Protein AF-A0A8U0A2B6-F1 (afdb_monomer_lite)

Secondary structure (DSSP, 8-state):
----------------------EEE-TTT--EEETTSS-EEEEEEETTEEEEEEE-TTT--EEEEEE---

InterPro domains:
  IPR058419 Domain of unknown function DUF8106 [PF26408] (21-64)

Structure (mmCIF, N/CA/C/O backbone):
data_AF-A0A8U0A2B6-F1
#
_entry.id   AF-A0A8U0A2B6-F1
#
loop_
_atom_site.group_PDB
_atom_site.id
_atom_site.type_symbol
_atom_site.label_atom_id
_atom_site.label_alt_id
_atom_site.label_comp_id
_atom_site.label_asym_id
_atom_site.label_entity_id
_atom_site.label_seq_id
_atom_site.pdbx_PDB_ins_code
_atom_site.Cartn_x
_atom_site.Cartn_y
_atom_site.Cartn_z
_atom_site.occupancy
_atom_site.B_iso_or_equiv
_atom_site.auth_seq_id
_atom_site.auth_comp_id
_atom_site.auth_asym_id
_atom_site.auth_atom_id
_atom_site.pdbx_PDB_model_num
ATOM 1 N N . MET A 1 1 ? -43.795 -13.627 14.275 1.00 47.06 1 MET A N 1
ATOM 2 C CA . MET A 1 1 ? -42.528 -14.112 13.690 1.00 47.06 1 MET A CA 1
ATOM 3 C C . MET A 1 1 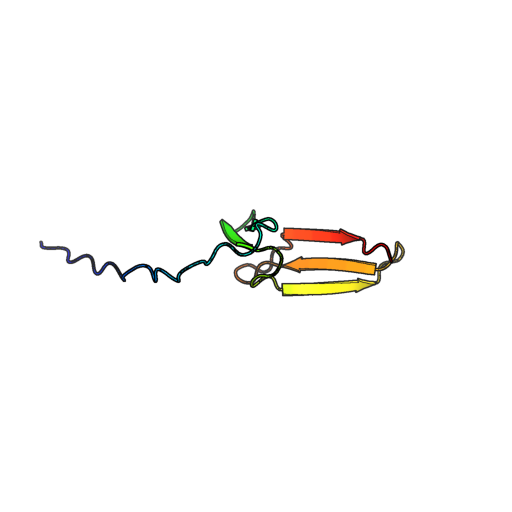? -41.434 -13.238 14.283 1.00 47.06 1 MET A C 1
ATOM 5 O O . MET A 1 1 ? -41.331 -12.082 13.903 1.00 47.06 1 MET A O 1
ATOM 9 N N . THR A 1 2 ? -40.762 -13.701 15.332 1.00 49.84 2 THR A N 1
ATOM 10 C CA . THR A 1 2 ? -39.803 -12.907 16.117 1.00 49.84 2 THR A CA 1
ATOM 11 C C . THR A 1 2 ? -38.404 -13.149 15.568 1.00 49.84 2 THR A C 1
ATOM 13 O O . THR A 1 2 ? -37.824 -14.208 15.787 1.00 49.84 2 THR A O 1
ATOM 16 N N . THR A 1 3 ? -37.878 -12.199 14.801 1.00 56.34 3 THR A N 1
ATOM 17 C CA . THR A 1 3 ? -36.519 -12.277 14.259 1.00 56.34 3 THR A CA 1
ATOM 18 C C . THR A 1 3 ? -35.539 -11.788 15.321 1.00 56.34 3 THR A C 1
ATOM 20 O O . THR A 1 3 ? -35.396 -10.590 15.554 1.00 56.34 3 THR A O 1
ATOM 23 N N . THR A 1 4 ? -34.888 -12.725 16.005 1.00 61.56 4 THR A N 1
ATOM 24 C CA . THR A 1 4 ? -33.772 -12.440 16.911 1.00 61.56 4 THR A CA 1
ATOM 25 C C . THR A 1 4 ? -32.559 -12.019 16.082 1.00 61.56 4 THR A C 1
ATOM 27 O O . THR A 1 4 ? -31.913 -12.850 15.446 1.00 61.56 4 THR A O 1
ATOM 30 N N . PHE A 1 5 ? -32.244 -10.725 16.072 1.00 61.25 5 PHE A N 1
ATOM 31 C CA . PHE A 1 5 ? -30.990 -10.215 15.523 1.00 61.25 5 PHE A CA 1
ATOM 32 C C . PHE A 1 5 ? -29.874 -10.417 16.553 1.00 61.25 5 PHE A C 1
ATOM 34 O O . PHE A 1 5 ? -29.754 -9.665 17.519 1.00 61.25 5 PHE A O 1
ATOM 41 N N . HIS A 1 6 ? -29.038 -11.437 16.353 1.00 64.06 6 HIS A N 1
ATOM 42 C CA . HIS A 1 6 ? -27.780 -11.580 17.084 1.00 64.06 6 HIS A CA 1
ATOM 43 C C . HIS A 1 6 ? -26.759 -10.570 16.544 1.00 64.06 6 HIS A C 1
ATOM 45 O O . HIS A 1 6 ? -25.911 -10.896 15.714 1.00 64.06 6 HIS A O 1
ATOM 51 N N . HIS A 1 7 ? -26.837 -9.323 17.009 1.00 58.81 7 HIS A N 1
ATOM 52 C CA . HIS A 1 7 ? -25.750 -8.369 16.821 1.00 58.81 7 HIS A CA 1
ATOM 53 C C . HIS A 1 7 ? -24.536 -8.858 17.620 1.00 58.81 7 HIS A C 1
ATOM 55 O O . HIS A 1 7 ? -24.553 -8.867 18.851 1.00 58.81 7 HIS A O 1
ATOM 61 N N . ARG A 1 8 ? -23.475 -9.292 16.924 1.00 62.09 8 ARG A N 1
ATOM 62 C CA . ARG A 1 8 ? -22.152 -9.453 17.545 1.00 62.09 8 ARG A CA 1
ATOM 63 C C . ARG A 1 8 ? -21.747 -8.089 18.118 1.00 62.09 8 ARG A C 1
ATOM 65 O O . ARG A 1 8 ? -21.850 -7.102 17.386 1.00 62.09 8 ARG A O 1
ATOM 72 N N . PRO A 1 9 ? -21.279 -8.006 19.373 1.00 51.72 9 PRO A N 1
ATOM 73 C CA . PRO A 1 9 ? -20.695 -6.774 19.870 1.00 51.72 9 PRO A CA 1
ATOM 74 C C . PRO A 1 9 ? -19.493 -6.449 18.984 1.00 51.72 9 PRO A C 1
ATOM 76 O O . PRO A 1 9 ? -18.582 -7.263 18.814 1.00 51.72 9 PRO A O 1
ATOM 79 N N . ARG A 1 10 ? -19.543 -5.276 18.353 1.00 53.53 10 ARG A N 1
ATOM 80 C CA . ARG A 1 10 ? -18.413 -4.667 17.657 1.00 53.53 10 ARG A CA 1
ATOM 81 C C . ARG A 1 10 ? -17.287 -4.595 18.679 1.00 53.53 10 ARG A C 1
ATOM 83 O O . ARG A 1 10 ? -17.457 -3.965 19.714 1.00 53.53 10 ARG A O 1
ATOM 90 N N . SER A 1 11 ? -16.194 -5.312 18.436 1.00 50.75 11 SER A N 1
ATOM 91 C CA . SER A 1 11 ? -15.021 -5.279 19.300 1.00 50.75 11 SER A CA 1
ATOM 92 C C . SER A 1 11 ? -14.515 -3.841 19.350 1.00 50.75 11 SER A C 1
ATOM 94 O O . SER A 1 11 ? -13.890 -3.359 18.409 1.00 50.75 11 SER A O 1
ATOM 96 N N . GLU A 1 12 ? -14.849 -3.141 20.429 1.00 54.12 12 GLU A N 1
ATOM 97 C CA . GLU A 1 12 ? -14.302 -1.838 20.782 1.00 54.12 12 GLU A CA 1
ATOM 98 C C . GLU A 1 12 ? -12.855 -2.060 21.224 1.00 54.12 12 GLU A C 1
ATOM 100 O O . GLU A 1 12 ? -12.520 -2.082 22.404 1.00 54.12 12 GLU A O 1
ATOM 105 N N . GLY A 1 13 ? -11.987 -2.329 20.247 1.00 48.22 13 GLY A N 1
ATOM 106 C CA . GLY A 1 13 ? -10.553 -2.245 20.441 1.00 48.22 13 GLY A CA 1
ATOM 107 C C . GLY A 1 13 ? -10.218 -0.786 20.698 1.00 48.22 13 GLY A C 1
ATOM 108 O O . GLY A 1 13 ? -10.356 0.044 19.802 1.00 48.22 13 GLY A O 1
ATOM 109 N N . THR A 1 14 ? -9.827 -0.481 21.929 1.00 47.47 14 THR A N 1
ATOM 110 C CA . THR A 1 14 ? -9.256 0.788 22.376 1.00 47.47 14 THR A CA 1
ATOM 111 C C . THR A 1 14 ? -8.163 1.248 21.408 1.00 47.47 14 THR A C 1
ATOM 113 O O . THR A 1 14 ? -7.007 0.848 21.524 1.00 47.47 14 THR A O 1
ATOM 116 N N . GLN A 1 15 ? -8.513 2.083 20.429 1.00 52.91 15 GLN A N 1
ATOM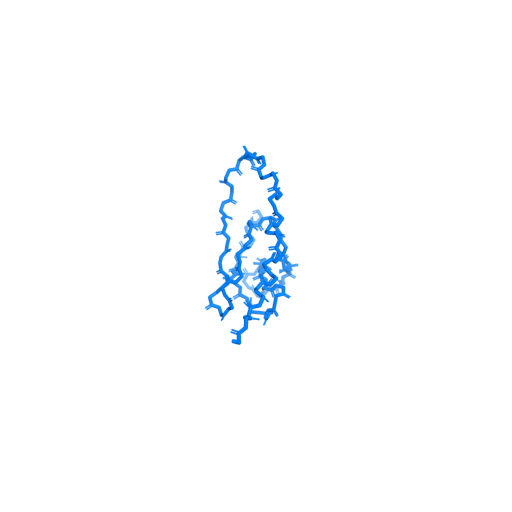 117 C CA . GLN A 1 15 ? -7.537 2.745 19.570 1.00 52.91 15 GLN A CA 1
ATOM 118 C C . GLN A 1 15 ? -6.984 3.940 20.340 1.00 52.91 15 GLN A C 1
ATOM 120 O O . GLN A 1 15 ? -7.508 5.050 20.293 1.00 52.91 15 GLN A O 1
ATOM 125 N N . GLN A 1 16 ? -5.944 3.671 21.121 1.00 51.25 16 GLN A N 1
ATOM 126 C CA . GLN A 1 16 ? -5.118 4.686 21.756 1.00 51.25 16 GLN A CA 1
ATOM 127 C C . GLN A 1 16 ? -4.559 5.625 20.669 1.00 51.25 16 GLN A C 1
ATOM 129 O O . GLN A 1 16 ? -3.897 5.139 19.750 1.00 51.25 16 GLN A O 1
ATOM 134 N N . PRO A 1 17 ? -4.807 6.947 20.716 1.00 53.69 17 PRO A N 1
ATOM 135 C CA . PRO A 1 17 ? -4.391 7.844 19.646 1.00 53.69 17 PRO A CA 1
ATOM 136 C C . PRO A 1 17 ? -2.899 8.174 19.783 1.00 53.69 17 PRO A C 1
ATOM 138 O O . PRO A 1 17 ? -2.515 9.222 20.296 1.00 53.69 17 PRO A O 1
ATOM 141 N N . THR A 1 18 ? -2.031 7.273 19.323 1.00 52.22 18 THR A N 1
ATOM 142 C CA . THR A 1 18 ? -0.606 7.560 19.117 1.00 52.22 18 THR A CA 1
ATOM 143 C C . THR A 1 18 ? -0.385 7.965 17.661 1.00 52.22 18 THR A C 1
ATOM 145 O O . THR A 1 18 ? -0.131 7.117 16.816 1.00 52.22 18 THR A O 1
ATOM 148 N N . GLY A 1 19 ? -0.503 9.266 17.375 1.00 48.59 19 GLY A N 1
ATOM 149 C CA . GLY A 1 19 ? -0.036 9.892 16.131 1.00 48.59 19 GLY A CA 1
ATOM 150 C C . GLY A 1 19 ? -0.811 9.493 14.873 1.00 48.59 19 GLY A C 1
ATOM 151 O O . GLY A 1 19 ? -0.532 8.476 14.248 1.00 48.59 19 GLY A O 1
ATOM 152 N N . HIS A 1 20 ? -1.752 10.337 14.451 1.00 59.88 20 HIS A N 1
ATOM 153 C CA . HIS A 1 20 ? -2.524 10.164 13.219 1.00 59.88 20 HIS A CA 1
ATOM 154 C C . HIS A 1 20 ? -1.616 10.198 11.974 1.00 59.88 20 HIS A C 1
ATOM 156 O O . HIS A 1 20 ? -1.414 11.243 11.358 1.00 59.88 20 HIS A O 1
ATOM 162 N N . LYS A 1 21 ? -1.069 9.046 11.582 1.00 55.50 21 LYS A N 1
ATOM 163 C CA . LYS A 1 21 ? -0.506 8.816 10.251 1.00 55.50 21 LYS A CA 1
ATOM 164 C C . LYS A 1 21 ? -1.588 8.158 9.398 1.00 55.50 21 LYS A C 1
ATOM 166 O O . LYS A 1 21 ? -1.876 6.985 9.587 1.00 55.50 21 LYS A O 1
ATOM 171 N N . SER A 1 22 ? -2.211 8.969 8.538 1.00 75.62 22 SER A N 1
ATOM 172 C CA . SER A 1 22 ? -3.048 8.624 7.370 1.00 75.62 22 SER A CA 1
ATOM 173 C C . SER A 1 22 ? -3.687 7.221 7.352 1.00 75.62 22 SER A C 1
ATOM 175 O O . SER A 1 22 ? -2.995 6.219 7.167 1.00 75.62 22 SER A O 1
ATOM 177 N N . VAL A 1 23 ? -5.019 7.158 7.443 1.00 87.50 23 VAL A N 1
ATOM 178 C CA . VAL A 1 23 ? -5.793 5.944 7.131 1.00 87.50 23 VAL A CA 1
ATOM 179 C C . VAL A 1 23 ? -5.903 5.806 5.616 1.00 87.50 23 VAL A C 1
ATOM 181 O O . VAL A 1 23 ? -6.210 6.780 4.929 1.00 87.50 23 VAL A O 1
ATOM 184 N N . LEU A 1 24 ? -5.638 4.609 5.100 1.00 89.88 24 LEU A N 1
ATOM 185 C CA . LEU A 1 24 ? -5.907 4.271 3.709 1.00 89.88 24 LEU A CA 1
ATOM 186 C C . LEU A 1 24 ? -7.274 3.604 3.596 1.00 89.88 24 LEU A C 1
ATOM 188 O O . LEU A 1 24 ? -7.696 2.877 4.494 1.00 89.88 24 LEU A O 1
ATOM 192 N N . ILE A 1 25 ? -7.943 3.848 2.472 1.00 92.69 25 ILE A N 1
ATOM 193 C CA . ILE A 1 25 ? -9.233 3.246 2.140 1.00 92.69 25 ILE A CA 1
ATOM 194 C C . ILE A 1 25 ? -9.079 2.562 0.787 1.00 92.69 25 ILE A C 1
ATOM 196 O O . ILE A 1 25 ? -8.693 3.193 -0.198 1.00 92.69 25 ILE A O 1
ATOM 200 N N . CYS A 1 26 ? -9.376 1.266 0.728 1.00 94.38 26 CYS A N 1
ATOM 201 C CA . CYS A 1 26 ? -9.370 0.521 -0.520 1.00 94.38 26 CYS A CA 1
ATOM 202 C C . CYS A 1 26 ? -10.556 0.965 -1.396 1.00 94.38 26 CYS A C 1
ATOM 204 O O . CYS A 1 26 ? -11.704 0.807 -0.973 1.00 94.38 26 CYS A O 1
ATOM 206 N N . PRO A 1 27 ? -10.323 1.440 -2.634 1.00 92.88 27 PRO A N 1
ATOM 207 C CA . PRO A 1 27 ? -11.397 1.927 -3.502 1.00 92.88 27 PRO A CA 1
ATOM 208 C C . PRO A 1 27 ? -12.321 0.814 -4.019 1.00 92.88 27 PRO A C 1
ATOM 210 O O . PRO A 1 27 ? -13.412 1.102 -4.498 1.00 92.88 27 PRO A O 1
ATOM 213 N N . THR A 1 28 ? -11.900 -0.452 -3.933 1.00 95.81 28 THR A N 1
ATOM 214 C CA . THR A 1 28 ? -12.642 -1.590 -4.496 1.00 95.81 28 THR A CA 1
ATOM 215 C C . THR A 1 28 ? -13.570 -2.259 -3.488 1.00 95.81 28 THR A C 1
ATOM 217 O O . THR A 1 28 ? -14.701 -2.586 -3.831 1.00 95.81 28 THR A O 1
ATOM 220 N N . CYS A 1 29 ? -13.119 -2.470 -2.249 1.00 94.94 29 CYS A N 1
ATOM 221 C CA . CYS A 1 29 ? -13.909 -3.165 -1.221 1.00 94.94 29 CYS A CA 1
ATOM 222 C C . CYS A 1 29 ? -14.249 -2.300 -0.001 1.00 94.94 29 CYS A C 1
ATOM 224 O O . CYS A 1 29 ? -14.975 -2.757 0.878 1.00 94.94 29 CYS A O 1
ATOM 226 N N . GLY A 1 30 ? -13.721 -1.074 0.076 1.00 92.69 30 GLY A N 1
ATOM 227 C CA . GLY A 1 30 ? -13.930 -0.183 1.215 1.00 92.69 30 GLY A CA 1
ATOM 228 C C . GLY A 1 30 ? -13.175 -0.592 2.480 1.00 92.69 30 GLY A C 1
ATOM 229 O O . GLY A 1 30 ? -13.502 -0.099 3.548 1.00 92.69 30 GLY A O 1
ATOM 230 N N . HIS A 1 31 ? -12.191 -1.495 2.396 1.00 92.31 31 HIS A N 1
ATOM 231 C CA . HIS A 1 31 ? -11.344 -1.832 3.543 1.00 92.31 31 HIS A CA 1
ATOM 232 C C . HIS A 1 31 ? -10.547 -0.609 4.011 1.00 92.31 31 HIS A C 1
ATOM 234 O O . HIS A 1 31 ? -9.872 0.030 3.204 1.00 92.31 31 HIS A O 1
ATOM 240 N N . GLU A 1 32 ? -10.598 -0.325 5.310 1.00 92.88 32 GLU A N 1
ATOM 241 C CA . GLU A 1 32 ? -9.934 0.813 5.942 1.00 92.88 32 GLU A CA 1
ATOM 242 C C . GLU A 1 32 ? -8.891 0.303 6.935 1.00 92.88 32 GLU A C 1
ATOM 244 O O . GLU A 1 32 ? -9.207 -0.496 7.818 1.00 92.88 32 GLU A O 1
ATOM 249 N N . SER A 1 33 ? -7.652 0.768 6.809 1.00 89.38 33 SER A N 1
ATOM 250 C CA . SER A 1 33 ? -6.589 0.451 7.767 1.00 89.38 33 SER A CA 1
ATOM 251 C C . SER A 1 33 ? -5.538 1.571 7.770 1.00 89.38 33 SER A C 1
ATOM 253 O O . SER A 1 33 ? -5.316 2.207 6.730 1.00 89.38 33 SER A O 1
ATOM 255 N N . PRO A 1 34 ? -4.894 1.882 8.911 1.00 89.50 34 PRO A N 1
ATOM 256 C CA . PRO A 1 34 ? -3.784 2.836 8.960 1.00 89.50 34 PRO A CA 1
ATOM 257 C C . PRO A 1 34 ? -2.697 2.505 7.930 1.00 89.50 34 PRO A C 1
ATOM 259 O O . PRO A 1 34 ? -2.519 1.343 7.585 1.00 89.50 34 PRO A O 1
ATOM 262 N N . LEU A 1 35 ? -1.919 3.487 7.464 1.00 85.62 35 LEU A N 1
ATOM 263 C CA . LEU A 1 35 ? -0.839 3.250 6.487 1.00 85.62 35 LEU A CA 1
ATOM 264 C C . LEU A 1 35 ? 0.179 2.181 6.943 1.00 85.62 35 LEU A C 1
ATOM 266 O O . LEU A 1 35 ? 0.727 1.459 6.119 1.00 85.62 35 LEU A O 1
ATOM 270 N N . THR A 1 36 ? 0.428 2.074 8.251 1.00 84.50 36 THR A N 1
ATOM 271 C CA . THR A 1 36 ? 1.288 1.047 8.877 1.00 84.50 36 THR A CA 1
ATOM 272 C C . THR A 1 36 ? 0.506 -0.162 9.400 1.00 84.50 36 THR A C 1
ATOM 274 O O . THR A 1 36 ? 1.022 -0.908 10.228 1.00 84.50 36 THR A O 1
ATOM 277 N N . GLY A 1 37 ? -0.765 -0.281 9.022 1.00 89.06 37 GLY A N 1
ATOM 278 C CA . GLY A 1 37 ? -1.663 -1.353 9.429 1.00 89.06 37 GLY A CA 1
ATOM 279 C C . GLY A 1 37 ? -1.518 -2.593 8.551 1.00 89.06 37 GLY A C 1
ATOM 280 O O . GLY A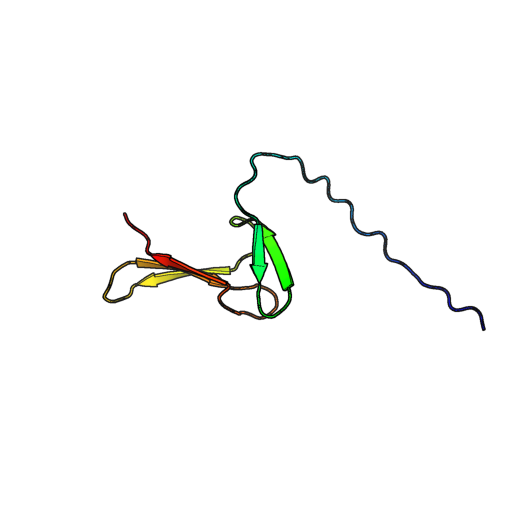 1 37 ? -0.430 -2.930 8.094 1.00 89.06 37 GLY A O 1
ATOM 281 N N . ASP A 1 38 ? -2.641 -3.255 8.297 1.00 91.25 38 ASP A N 1
ATOM 282 C CA . ASP A 1 38 ? -2.728 -4.599 7.707 1.00 91.25 38 ASP A CA 1
ATOM 283 C C . ASP A 1 38 ? -2.530 -4.654 6.180 1.00 91.25 38 ASP A C 1
ATOM 285 O O . ASP A 1 38 ? -2.910 -5.627 5.528 1.00 91.25 38 ASP A O 1
ATOM 289 N N . TRP A 1 39 ? -1.966 -3.607 5.577 1.00 92.94 39 TRP A N 1
ATOM 290 C CA . TRP A 1 39 ? -1.683 -3.586 4.143 1.00 92.94 39 TRP A CA 1
ATOM 291 C C . TRP A 1 39 ? -0.569 -4.573 3.797 1.00 92.94 39 TRP A C 1
ATOM 293 O O . TRP A 1 39 ? 0.447 -4.650 4.489 1.00 92.94 39 TRP A O 1
ATOM 303 N N . HIS A 1 40 ? -0.715 -5.282 2.680 1.00 94.00 40 HIS A N 1
ATOM 304 C CA . HIS A 1 40 ? 0.385 -6.065 2.129 1.00 94.00 40 HIS A CA 1
ATOM 305 C C . HIS A 1 40 ? 1.346 -5.122 1.417 1.00 94.00 40 HIS A C 1
ATOM 307 O O . HIS A 1 40 ? 0.980 -4.480 0.437 1.00 94.00 40 HIS A O 1
ATOM 313 N N . ILE A 1 41 ? 2.566 -5.013 1.934 1.00 92.25 41 ILE A N 1
ATOM 314 C CA . ILE A 1 41 ? 3.576 -4.112 1.388 1.00 92.25 41 ILE A CA 1
ATOM 315 C C . ILE A 1 41 ? 4.555 -4.925 0.548 1.00 92.25 41 ILE A C 1
ATOM 317 O O . ILE A 1 41 ? 5.197 -5.841 1.062 1.00 92.25 41 ILE A O 1
ATOM 321 N N . ALA A 1 42 ? 4.685 -4.568 -0.726 1.00 89.75 42 ALA A N 1
ATOM 322 C CA . ALA A 1 42 ? 5.661 -5.142 -1.640 1.00 89.75 42 ALA A CA 1
ATOM 323 C C . ALA A 1 42 ? 6.639 -4.069 -2.125 1.00 89.75 42 ALA A C 1
ATOM 325 O O . ALA A 1 42 ? 6.248 -2.960 -2.491 1.00 89.75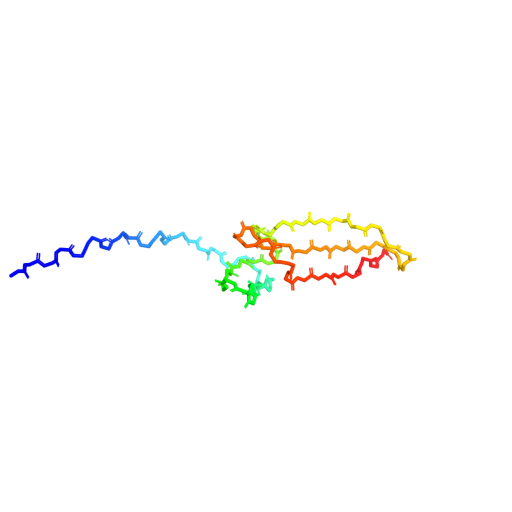 42 ALA A O 1
ATOM 326 N N . GLU A 1 43 ? 7.923 -4.410 -2.154 1.00 90.00 43 GLU A N 1
ATOM 327 C CA . GLU A 1 43 ? 8.974 -3.573 -2.728 1.00 90.00 43 GLU A CA 1
ATOM 328 C C . GLU A 1 43 ? 9.321 -4.132 -4.106 1.00 90.00 43 GLU A C 1
ATOM 330 O O . GLU A 1 43 ? 9.699 -5.293 -4.249 1.00 90.00 43 GLU A O 1
ATOM 335 N N . THR A 1 44 ? 9.118 -3.324 -5.142 1.00 84.19 44 THR A N 1
ATOM 336 C CA . THR A 1 44 ? 9.351 -3.708 -6.536 1.00 84.19 44 THR A CA 1
ATOM 337 C C . THR A 1 44 ? 10.419 -2.805 -7.132 1.00 84.19 44 THR A C 1
ATOM 339 O O . THR A 1 44 ? 10.290 -1.582 -7.099 1.00 84.19 44 THR A O 1
ATOM 342 N N . ALA A 1 45 ? 11.467 -3.401 -7.697 1.00 84.00 45 ALA A N 1
ATOM 343 C CA . ALA A 1 45 ? 12.443 -2.679 -8.503 1.00 84.00 45 ALA A CA 1
ATOM 344 C C . ALA A 1 45 ? 11.891 -2.495 -9.924 1.00 84.00 45 ALA A C 1
ATOM 346 O O . ALA A 1 45 ? 11.536 -3.466 -10.590 1.00 84.00 45 ALA A O 1
ATOM 347 N N . THR A 1 46 ? 11.806 -1.247 -10.370 1.00 78.88 46 THR A N 1
ATOM 348 C CA . THR A 1 46 ? 11.416 -0.857 -11.733 1.00 78.88 46 THR A CA 1
ATOM 349 C C . THR A 1 46 ? 12.576 -0.130 -12.412 1.00 78.88 46 THR A C 1
ATOM 351 O O . THR A 1 46 ? 13.538 0.242 -11.738 1.00 78.88 46 THR A O 1
ATOM 354 N N . GLU A 1 47 ? 12.511 0.083 -13.730 1.00 80.75 47 GLU A N 1
ATOM 355 C CA . GLU A 1 47 ? 13.547 0.836 -14.464 1.00 80.75 47 GLU A CA 1
ATOM 356 C C . GLU A 1 47 ? 13.743 2.258 -13.903 1.00 80.75 47 GLU A C 1
ATOM 358 O O . GLU A 1 47 ? 14.861 2.765 -13.884 1.00 80.75 47 GLU A O 1
ATOM 363 N N . ASP A 1 48 ? 12.679 2.854 -13.356 1.00 77.38 48 ASP A N 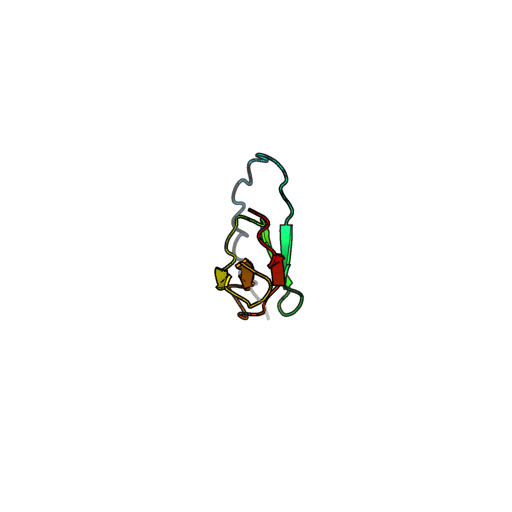1
ATOM 364 C CA . ASP A 1 48 ? 12.673 4.181 -12.726 1.00 77.38 48 ASP A CA 1
ATOM 365 C C . ASP A 1 48 ? 13.109 4.181 -11.243 1.00 77.38 48 ASP A C 1
ATOM 367 O O . ASP A 1 48 ? 13.066 5.218 -10.580 1.00 77.38 48 ASP A O 1
ATOM 371 N N . GLY A 1 49 ? 13.513 3.028 -10.697 1.00 84.25 49 GLY A N 1
ATOM 372 C CA . GLY A 1 49 ? 13.962 2.874 -9.312 1.00 84.25 49 GLY A CA 1
ATOM 373 C C . GLY A 1 49 ? 13.067 1.976 -8.456 1.00 84.25 49 GLY A C 1
ATOM 374 O O . GLY A 1 49 ? 12.244 1.201 -8.954 1.00 84.25 49 GLY A O 1
ATOM 375 N N . GLN A 1 50 ? 13.261 2.042 -7.136 1.00 88.56 50 GLN A N 1
ATOM 376 C CA . GLN A 1 50 ? 12.504 1.235 -6.179 1.00 88.56 50 GLN A CA 1
ATOM 377 C C . GLN A 1 50 ? 11.116 1.829 -5.940 1.00 88.56 50 GLN A C 1
ATOM 379 O O . GLN A 1 50 ? 10.950 3.035 -5.758 1.00 88.56 50 GLN A O 1
ATOM 384 N N . ARG A 1 51 ? 10.101 0.968 -5.900 1.00 89.00 51 ARG A N 1
ATOM 385 C CA . ARG A 1 51 ? 8.717 1.346 -5.632 1.00 89.00 51 ARG A CA 1
ATOM 386 C C . ARG A 1 51 ? 8.156 0.509 -4.497 1.00 89.00 51 ARG A C 1
ATOM 388 O O . ARG A 1 51 ? 8.270 -0.712 -4.513 1.00 89.00 51 ARG A O 1
ATOM 395 N N . ARG A 1 52 ? 7.496 1.164 -3.545 1.00 91.00 52 ARG A N 1
ATOM 396 C CA . ARG A 1 52 ? 6.735 0.508 -2.484 1.00 91.00 52 ARG A CA 1
ATOM 397 C C . ARG A 1 52 ? 5.252 0.509 -2.837 1.00 91.00 52 ARG A C 1
ATOM 399 O O . ARG A 1 52 ? 4.666 1.561 -3.100 1.00 91.00 52 ARG A O 1
ATOM 406 N N . VAL A 1 53 ? 4.661 -0.674 -2.858 1.00 92.88 53 VAL A N 1
ATOM 407 C CA . VAL A 1 53 ? 3.275 -0.931 -3.249 1.00 92.88 53 VAL A CA 1
ATOM 408 C C . VAL A 1 53 ? 2.507 -1.435 -2.033 1.00 92.88 53 VAL A C 1
ATOM 410 O O . VAL A 1 53 ? 3.032 -2.242 -1.274 1.00 92.88 53 VAL A O 1
ATOM 413 N N . TYR A 1 54 ? 1.294 -0.926 -1.836 1.00 93.25 54 TYR A N 1
ATOM 414 C CA . TYR A 1 54 ? 0.392 -1.279 -0.744 1.00 93.25 54 TYR A CA 1
ATOM 415 C C . TYR A 1 54 ? -0.854 -1.943 -1.324 1.00 93.25 54 TYR A C 1
ATOM 417 O O . TYR A 1 54 ? -1.672 -1.270 -1.957 1.00 93.25 54 TYR A O 1
ATOM 425 N N . ASP A 1 55 ? -1.017 -3.237 -1.078 1.00 94.75 55 ASP A N 1
ATOM 426 C CA . ASP A 1 55 ? -2.140 -4.038 -1.553 1.00 94.75 55 ASP A CA 1
ATOM 427 C C . ASP A 1 55 ? -3.142 -4.326 -0.434 1.00 94.75 55 ASP A C 1
ATOM 429 O O . ASP A 1 55 ? -2.798 -4.538 0.734 1.00 94.75 55 ASP A O 1
ATOM 433 N N . CYS A 1 56 ? -4.422 -4.329 -0.799 1.00 94.94 56 CYS A N 1
ATOM 434 C CA . CYS A 1 56 ? -5.510 -4.612 0.123 1.00 94.94 56 CYS A CA 1
ATOM 435 C C . CYS A 1 56 ? -5.520 -6.092 0.554 1.00 94.94 56 CYS A C 1
ATOM 437 O O . CYS A 1 56 ? -5.603 -6.957 -0.315 1.00 94.94 56 CYS A O 1
ATOM 439 N N . PRO A 1 57 ? -5.580 -6.414 1.860 1.00 94.44 57 PRO A N 1
ATOM 440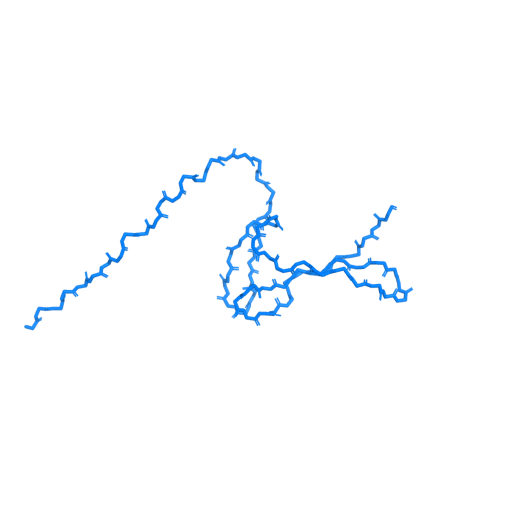 C CA . PRO A 1 57 ? -5.618 -7.805 2.339 1.00 94.44 57 PRO A CA 1
ATOM 441 C C . PRO A 1 57 ? -6.923 -8.547 2.024 1.00 94.44 57 PRO A C 1
ATOM 443 O O . PRO A 1 57 ? -6.991 -9.768 2.125 1.00 94.44 57 PRO A O 1
ATOM 446 N N . VAL A 1 58 ? -7.979 -7.819 1.651 1.00 94.75 58 VAL A N 1
ATOM 447 C CA . VAL A 1 58 ? -9.301 -8.402 1.379 1.00 94.75 58 VAL A CA 1
ATOM 448 C C . VAL A 1 58 ? -9.457 -8.773 -0.092 1.00 94.75 58 VAL A C 1
ATOM 450 O O . VAL A 1 58 ? -9.907 -9.868 -0.416 1.00 94.75 58 VAL A O 1
ATOM 453 N N . CYS A 1 59 ? -9.116 -7.847 -0.990 1.00 95.25 59 CYS A N 1
ATOM 454 C CA . CYS A 1 59 ? -9.374 -7.982 -2.426 1.00 95.25 59 CYS A CA 1
ATOM 455 C C . CYS A 1 59 ? -8.112 -7.917 -3.291 1.00 95.25 59 CYS A C 1
ATOM 457 O O . CYS A 1 59 ? -8.223 -7.998 -4.511 1.00 95.25 59 CYS A O 1
ATOM 459 N N . TRP A 1 60 ? -6.934 -7.767 -2.677 1.00 94.31 60 TRP A N 1
ATOM 460 C CA . TRP A 1 60 ? -5.628 -7.703 -3.344 1.00 94.31 60 TRP A CA 1
ATOM 461 C C . TRP A 1 60 ? -5.461 -6.548 -4.334 1.00 94.31 60 TRP A C 1
ATOM 463 O O . TRP A 1 60 ? -4.489 -6.495 -5.078 1.00 94.31 60 TRP A O 1
ATOM 473 N N . THR A 1 61 ? -6.383 -5.584 -4.335 1.00 94.50 61 THR A N 1
ATOM 474 C CA . THR A 1 61 ? -6.233 -4.356 -5.109 1.00 94.50 61 THR A CA 1
ATOM 475 C C . THR A 1 61 ? -5.111 -3.502 -4.536 1.00 94.50 61 THR A C 1
ATOM 477 O O . THR A 1 61 ? -5.130 -3.171 -3.347 1.00 94.50 61 THR A O 1
ATOM 480 N N . THR A 1 62 ? -4.200 -3.070 -5.404 1.00 94.25 62 THR A N 1
ATOM 481 C CA . THR A 1 62 ? -3.212 -2.039 -5.096 1.00 94.25 62 THR A CA 1
ATOM 482 C C . THR A 1 62 ? -3.893 -0.715 -4.780 1.00 94.25 62 THR A C 1
ATOM 484 O O . THR A 1 62 ? -4.564 -0.123 -5.624 1.00 94.25 62 THR A O 1
ATOM 487 N N . VAL A 1 63 ? -3.713 -0.244 -3.551 1.00 92.69 63 VAL A N 1
ATOM 488 C CA . VAL A 1 63 ? -4.306 0.999 -3.048 1.00 92.69 63 VAL A CA 1
ATOM 489 C C . VAL A 1 63 ? -3.370 2.176 -3.280 1.00 92.69 63 VAL A C 1
ATOM 491 O O . VAL A 1 63 ? -3.810 3.249 -3.685 1.00 92.69 63 VAL A O 1
ATOM 494 N N . ILE A 1 64 ? -2.072 1.980 -3.052 1.00 90.00 64 ILE A N 1
ATOM 495 C CA . ILE A 1 64 ? -1.043 3.002 -3.244 1.00 90.00 64 ILE A CA 1
ATOM 496 C C . ILE A 1 64 ? 0.203 2.360 -3.836 1.00 90.00 64 ILE A C 1
ATOM 498 O O . ILE A 1 64 ? 0.585 1.258 -3.459 1.00 90.00 64 ILE A O 1
ATOM 502 N N . ALA A 1 65 ? 0.881 3.089 -4.718 1.00 89.44 65 ALA A N 1
ATOM 503 C CA . ALA A 1 65 ? 2.191 2.705 -5.212 1.00 89.44 65 ALA A CA 1
ATOM 504 C C . ALA A 1 65 ? 3.104 3.941 -5.252 1.00 89.44 65 ALA A C 1
ATOM 506 O O . ALA A 1 65 ? 2.966 4.793 -6.132 1.00 89.44 65 ALA A O 1
ATOM 507 N N . GLN A 1 66 ? 4.030 4.039 -4.299 1.00 86.62 66 GLN A N 1
ATOM 508 C CA . GLN A 1 66 ? 4.907 5.194 -4.082 1.00 86.62 66 GLN A CA 1
ATOM 509 C C . GLN A 1 66 ? 6.343 4.900 -4.531 1.00 86.62 66 GLN A C 1
ATOM 511 O O . GLN A 1 66 ? 6.864 3.836 -4.191 1.00 86.62 66 GLN A O 1
ATOM 516 N N . PRO A 1 67 ? 7.007 5.817 -5.257 1.00 84.06 67 PRO A N 1
ATOM 517 C CA . PRO A 1 67 ? 8.446 5.714 -5.468 1.00 84.06 67 PRO A CA 1
ATOM 518 C C . PRO A 1 67 ? 9.176 5.847 -4.124 1.00 84.06 67 PRO A C 1
ATOM 520 O O . PRO A 1 67 ? 8.812 6.672 -3.284 1.00 84.06 67 PRO A O 1
ATOM 523 N N . GLN A 1 68 ? 10.194 5.019 -3.911 1.00 79.12 68 GLN A N 1
ATOM 524 C CA . GLN A 1 68 ? 11.126 5.145 -2.798 1.00 79.12 68 GLN A CA 1
ATOM 525 C C . GLN A 1 68 ? 12.283 6.024 -3.271 1.00 79.12 68 GLN A C 1
ATOM 527 O O . GLN A 1 68 ? 13.111 5.587 -4.066 1.00 79.12 68 GLN A O 1
ATOM 532 N N . LEU A 1 69 ? 12.297 7.278 -2.817 1.00 69.94 69 LEU A N 1
ATOM 533 C CA . LEU A 1 69 ? 13.483 8.120 -2.907 1.00 69.94 69 LEU A CA 1
ATOM 534 C C . LEU A 1 69 ? 14.377 7.747 -1.721 1.00 69.94 69 LEU A C 1
ATOM 536 O O . LEU A 1 69 ? 13.951 7.930 -0.578 1.00 69.94 69 LEU A O 1
ATOM 540 N N . ASP A 1 70 ? 15.529 7.148 -2.012 1.00 61.75 70 ASP A N 1
ATOM 541 C CA . ASP A 1 70 ? 16.613 6.951 -1.040 1.00 61.75 70 ASP A CA 1
ATOM 542 C C . ASP A 1 70 ? 17.264 8.298 -0.688 1.00 61.75 70 ASP A C 1
ATOM 544 O O . ASP A 1 70 ? 17.444 9.124 -1.620 1.00 61.75 70 ASP A O 1
#

pLDDT: mean 78.37, std 17.0, range [47.06, 95.81]

Radius of gyration: 17.4 Å; chains: 1; bounding box: 59×24×37 Å

Foldseek 3Di:
DDDDDPDDPDPPPPPDPDDDQDWFADPPPRDIDHPPGDWDWDWDQDPVGIKIWTADPPPRDTRDIGHDDD

Organism: NCBI:txid2934340

Sequence (70 aa):
MTTTFHHRPRSEGTQQPTGHKSVLICPTCGHESPLTGDWHIAETATEDGQRRVYDCPVCWTTVIAQPQLD